Protein AF-A0A8S9G5N2-F1 (afdb_monomer_lite)

Foldseek 3Di:
DPPDQLDDDDDPCQCPVDPVSVVVCCVCVPPVVVVVNVVSCVVALVPLVNDDPVCSVVSVVVVVVVVVCVVPVVVVCCVPCVPLVVLLVVQVCCFQVPPPQDDDDPVPDDPLCCLQRRTAQDDDDVVVCVSNLVCSLPNVCSVPVPQGSVCSVVVSCVVPVDD

Structure (mmCIF, N/CA/C/O backbone):
data_AF-A0A8S9G5N2-F1
#
_entry.id   AF-A0A8S9G5N2-F1
#
loop_
_atom_site.group_PDB
_atom_site.id
_atom_site.type_symbol
_atom_site.label_atom_id
_atom_site.label_alt_id
_atom_site.label_comp_id
_atom_site.label_asym_id
_atom_site.label_entity_id
_atom_site.label_seq_id
_atom_site.pdbx_PDB_ins_code
_atom_site.Cartn_x
_atom_site.Cartn_y
_atom_site.Cartn_z
_atom_site.occupancy
_atom_site.B_iso_or_equiv
_atom_site.auth_seq_id
_atom_site.auth_comp_id
_atom_site.auth_asym_id
_atom_site.auth_atom_id
_atom_site.pdbx_PDB_model_num
ATOM 1 N N . LEU A 1 1 ? -7.181 -14.049 17.192 1.00 46.91 1 LEU A N 1
ATOM 2 C CA . LEU A 1 1 ? -7.091 -12.804 16.401 1.00 46.91 1 LEU A CA 1
ATOM 3 C C . LEU A 1 1 ? -6.990 -13.236 14.954 1.00 46.91 1 LEU A C 1
ATOM 5 O O . LEU A 1 1 ? -6.078 -13.992 14.653 1.00 46.91 1 LEU A O 1
ATOM 9 N N . VAL A 1 2 ? -7.937 -12.845 14.099 1.00 53.38 2 VAL A N 1
ATOM 10 C CA . VAL A 1 2 ? -7.698 -12.920 12.652 1.00 53.38 2 VAL A CA 1
ATOM 11 C C . VAL A 1 2 ? -6.465 -12.054 12.387 1.00 53.38 2 VAL A C 1
ATOM 13 O O . VAL A 1 2 ? -6.351 -10.976 12.969 1.00 53.38 2 VAL A O 1
ATOM 16 N N . HIS A 1 3 ? -5.504 -12.586 11.637 1.00 63.28 3 HIS A N 1
ATOM 17 C CA . HIS A 1 3 ? -4.123 -12.097 11.588 1.00 63.28 3 HIS A CA 1
ATOM 18 C C . HIS A 1 3 ? -3.970 -10.636 11.118 1.00 63.28 3 HIS A C 1
ATOM 20 O O . HIS A 1 3 ? -2.932 -10.033 11.376 1.00 63.28 3 HIS A O 1
ATOM 26 N N . ASP A 1 4 ? -5.009 -10.054 10.513 1.00 72.06 4 ASP A N 1
ATOM 27 C CA . ASP A 1 4 ? -5.057 -8.674 10.034 1.00 72.06 4 ASP A CA 1
ATOM 28 C C . ASP A 1 4 ? -6.412 -8.032 10.391 1.00 72.06 4 ASP A C 1
ATOM 30 O O . ASP A 1 4 ? -7.468 -8.654 10.237 1.00 72.06 4 ASP A O 1
ATOM 34 N N . THR A 1 5 ? -6.397 -6.798 10.905 1.00 77.88 5 THR A N 1
ATOM 35 C CA . THR A 1 5 ? -7.609 -6.031 11.241 1.00 77.88 5 THR A CA 1
ATOM 36 C C . THR A 1 5 ? -8.080 -5.127 10.103 1.00 77.88 5 THR A C 1
ATOM 38 O O . THR A 1 5 ? -9.240 -4.722 10.097 1.00 77.88 5 THR A O 1
ATOM 41 N N . ALA A 1 6 ? -7.196 -4.785 9.170 1.00 73.88 6 ALA A N 1
ATOM 42 C CA . ALA A 1 6 ? -7.414 -3.816 8.104 1.00 73.88 6 ALA A CA 1
ATOM 43 C C . ALA A 1 6 ? -7.670 -4.474 6.739 1.00 73.88 6 ALA A C 1
ATOM 45 O O . ALA A 1 6 ? -8.379 -3.887 5.915 1.00 73.88 6 ALA A O 1
ATOM 46 N N . TRP A 1 7 ? -7.127 -5.675 6.518 1.00 70.50 7 TRP A N 1
ATOM 47 C CA . TRP A 1 7 ? -7.237 -6.413 5.260 1.00 70.50 7 TRP A CA 1
ATOM 48 C C . TRP A 1 7 ? -7.802 -7.812 5.472 1.00 70.50 7 TRP A C 1
ATOM 50 O O . TRP A 1 7 ? -7.082 -8.788 5.661 1.00 70.50 7 TRP A O 1
ATOM 60 N N . GLN A 1 8 ? -9.127 -7.902 5.406 1.00 77.94 8 GLN A N 1
ATOM 61 C CA . GLN A 1 8 ? -9.841 -9.170 5.301 1.00 77.94 8 GLN A CA 1
ATOM 62 C C . GLN A 1 8 ? -10.652 -9.142 4.006 1.00 77.94 8 GLN A C 1
ATOM 64 O O . GLN A 1 8 ? -11.583 -8.336 3.905 1.00 77.94 8 GLN A O 1
ATOM 69 N N . PRO A 1 9 ? -10.280 -9.938 2.989 1.00 79.69 9 PRO A N 1
ATOM 70 C CA . PRO A 1 9 ? -11.062 -10.015 1.768 1.00 79.69 9 PRO A CA 1
ATOM 71 C C . PRO A 1 9 ? -12.417 -10.659 2.066 1.00 79.69 9 PRO A C 1
ATOM 73 O O . PRO A 1 9 ? -12.509 -11.579 2.879 1.00 79.69 9 PRO A O 1
ATOM 76 N N . VAL A 1 10 ? -13.461 -10.178 1.392 1.00 85.19 10 VAL A N 1
ATOM 77 C CA . VAL A 1 10 ? -14.774 -10.827 1.440 1.00 85.19 10 VAL A CA 1
ATOM 78 C C . VAL A 1 10 ? -14.688 -12.121 0.618 1.00 85.19 10 VAL A C 1
ATOM 80 O O . VAL A 1 10 ? -14.285 -12.042 -0.547 1.00 85.19 10 VAL A O 1
ATOM 83 N N . PRO A 1 11 ? -15.036 -13.291 1.182 1.00 85.38 11 PRO A N 1
ATOM 84 C CA . PRO A 1 11 ? -15.015 -14.552 0.448 1.00 85.38 11 PRO A CA 1
ATOM 85 C C . PRO A 1 11 ? -15.986 -14.538 -0.751 1.00 85.38 11 PRO A C 1
ATOM 87 O O . PRO A 1 11 ? -17.057 -13.926 -0.646 1.00 85.38 11 PRO A O 1
ATOM 90 N N . PRO A 1 12 ? -15.664 -15.197 -1.884 1.00 86.88 12 PRO A N 1
ATOM 91 C CA . PRO A 1 12 ? -16.542 -15.243 -3.061 1.00 86.88 12 PRO A CA 1
ATOM 92 C C . PRO A 1 12 ? -17.967 -15.719 -2.751 1.00 86.88 12 PRO A C 1
ATOM 94 O O . PRO A 1 12 ? -18.941 -15.198 -3.282 1.00 86.88 12 PRO A O 1
ATOM 97 N N . GLU A 1 13 ? -18.095 -16.663 -1.828 1.00 90.81 13 GLU A N 1
ATOM 98 C CA . GLU A 1 13 ? -19.341 -17.294 -1.401 1.00 90.81 13 GLU A CA 1
ATOM 99 C C . GLU A 1 13 ? -20.252 -16.281 -0.699 1.00 90.81 13 GLU A C 1
ATOM 101 O O . GLU A 1 13 ? -21.464 -16.272 -0.910 1.00 90.81 13 GLU A O 1
ATOM 106 N N . GLU A 1 14 ? -19.665 -15.394 0.111 1.00 90.62 14 GLU A N 1
ATOM 107 C CA . GLU A 1 14 ? -20.375 -14.287 0.752 1.00 90.62 14 GLU A CA 1
ATOM 108 C C . GLU A 1 14 ? -20.706 -13.191 -0.268 1.00 90.62 14 GLU A C 1
ATOM 110 O O . GLU A 1 14 ? -21.829 -12.680 -0.289 1.00 90.62 14 GLU A O 1
ATOM 115 N N . PHE A 1 15 ? -19.760 -12.864 -1.151 1.00 90.50 15 PHE A N 1
ATOM 116 C CA . PHE A 1 15 ? -19.920 -11.826 -2.167 1.00 90.50 15 PHE A CA 1
ATOM 117 C C . PHE A 1 15 ? -21.035 -12.144 -3.174 1.00 90.50 15 PHE A C 1
ATOM 119 O O . PHE A 1 15 ? -21.806 -11.253 -3.542 1.00 90.50 15 PHE A O 1
ATOM 126 N N . ASP A 1 16 ? -21.156 -13.410 -3.573 1.00 93.12 16 ASP A N 1
ATOM 127 C CA . ASP A 1 16 ? -22.143 -13.882 -4.546 1.00 93.12 16 ASP A CA 1
ATOM 128 C C . ASP A 1 16 ? -23.442 -14.400 -3.897 1.00 93.12 16 ASP A C 1
ATOM 130 O O . ASP A 1 16 ? -24.388 -14.759 -4.599 1.00 93.12 16 ASP A O 1
ATOM 134 N N . SER A 1 17 ? -23.548 -14.365 -2.562 1.00 95.25 17 SER A N 1
ATOM 135 C CA . SER A 1 17 ? -24.731 -14.840 -1.823 1.00 95.25 17 SER A CA 1
ATOM 136 C C . SER A 1 17 ? -26.019 -14.053 -2.108 1.00 95.25 17 SER A C 1
ATOM 138 O O . SER A 1 17 ? -27.119 -14.599 -2.011 1.00 95.25 17 SER A O 1
ATOM 140 N N . SER A 1 18 ? -25.918 -12.758 -2.433 1.00 96.12 18 SER A N 1
ATOM 141 C CA . SER A 1 18 ? -27.077 -11.894 -2.686 1.00 96.12 18 SER A CA 1
ATOM 142 C C . SER A 1 18 ? -26.729 -10.697 -3.576 1.00 96.12 18 SER A C 1
ATOM 144 O O . SER A 1 18 ? -25.771 -9.977 -3.284 1.00 96.12 18 SER A O 1
ATOM 146 N N . PRO A 1 19 ? -27.555 -10.366 -4.591 1.00 95.56 19 PRO A N 1
ATOM 147 C CA . PRO A 1 19 ? -27.350 -9.177 -5.421 1.00 95.56 19 PRO A CA 1
ATOM 148 C C . PRO A 1 19 ? -27.349 -7.860 -4.634 1.00 95.56 19 PRO A C 1
ATOM 150 O O . PRO A 1 19 ? -26.677 -6.904 -5.025 1.00 95.56 19 PRO A O 1
ATOM 153 N N . VAL A 1 20 ? -28.112 -7.791 -3.537 1.00 96.00 20 VAL A N 1
ATOM 154 C CA . VAL A 1 20 ? -28.182 -6.598 -2.680 1.00 96.00 20 VAL A CA 1
ATOM 155 C C . VAL A 1 20 ? -26.902 -6.467 -1.865 1.00 96.00 20 VAL A C 1
ATOM 157 O O . VAL A 1 20 ? -26.294 -5.396 -1.858 1.00 96.00 20 VAL A O 1
ATOM 160 N N . LEU A 1 21 ? -26.461 -7.562 -1.237 1.00 93.56 21 LEU A N 1
ATOM 161 C CA . LEU A 1 21 ? -25.227 -7.582 -0.455 1.00 93.56 21 LEU A CA 1
ATOM 162 C C . LEU A 1 21 ? -24.015 -7.279 -1.341 1.00 93.56 21 LEU A C 1
ATOM 164 O O . LEU A 1 21 ? -23.220 -6.409 -1.002 1.00 93.56 21 LEU A O 1
ATOM 168 N N . ARG A 1 22 ? -23.939 -7.882 -2.532 1.00 94.38 22 ARG A N 1
ATOM 169 C CA . ARG A 1 22 ? -22.903 -7.605 -3.535 1.00 94.38 22 ARG A CA 1
ATOM 170 C C . ARG A 1 22 ? -22.797 -6.118 -3.866 1.00 94.38 22 ARG A C 1
ATOM 172 O O . ARG A 1 22 ? -21.712 -5.546 -3.834 1.00 94.38 22 ARG A O 1
ATOM 179 N N . LYS A 1 23 ? -23.929 -5.464 -4.159 1.00 94.88 23 LYS A N 1
ATOM 180 C CA . LYS A 1 23 ? -23.967 -4.017 -4.437 1.00 94.88 23 LYS A CA 1
ATOM 181 C C . LYS A 1 23 ? -23.538 -3.192 -3.225 1.00 94.88 23 LYS A C 1
ATOM 183 O O . LYS A 1 23 ? -22.791 -2.231 -3.393 1.00 94.88 23 LYS A O 1
ATOM 188 N N . ALA A 1 24 ? -23.975 -3.571 -2.024 1.00 93.31 24 ALA A N 1
ATOM 189 C CA . ALA A 1 24 ? -23.580 -2.900 -0.790 1.00 93.31 24 ALA A CA 1
ATOM 190 C C . ALA A 1 24 ? -22.069 -3.024 -0.532 1.00 93.31 24 ALA A C 1
ATOM 192 O O . ALA A 1 24 ? -21.429 -2.028 -0.205 1.00 93.31 24 ALA A O 1
ATOM 193 N N . ILE A 1 25 ? -21.486 -4.206 -0.757 1.00 92.00 25 ILE A N 1
ATOM 194 C CA . ILE A 1 25 ? -20.042 -4.442 -0.649 1.00 92.00 25 ILE A CA 1
ATOM 195 C C . ILE A 1 25 ? -19.291 -3.598 -1.680 1.00 92.00 25 ILE A C 1
ATOM 197 O O . ILE A 1 25 ? -18.380 -2.874 -1.296 1.00 92.00 25 ILE A O 1
ATOM 201 N N . ILE A 1 26 ? -19.693 -3.614 -2.958 1.00 91.19 26 ILE A N 1
ATOM 202 C CA . ILE A 1 26 ? -19.060 -2.797 -4.013 1.00 91.19 26 ILE A CA 1
ATOM 203 C C . ILE A 1 26 ? -19.097 -1.307 -3.650 1.00 91.19 26 ILE A C 1
ATOM 205 O O . ILE A 1 26 ? -18.107 -0.600 -3.815 1.00 91.19 26 ILE A O 1
ATOM 209 N N . PHE A 1 27 ? -20.219 -0.817 -3.126 1.00 92.06 27 PHE A N 1
ATOM 210 C CA . PHE A 1 27 ? -20.353 0.584 -2.742 1.00 92.06 27 PHE A CA 1
ATOM 211 C C . PHE A 1 27 ? -19.528 0.939 -1.492 1.00 92.06 27 PHE A C 1
ATOM 213 O O . PHE A 1 27 ? -18.861 1.974 -1.457 1.00 92.06 27 PHE A O 1
ATOM 220 N N . GLY A 1 28 ? -19.520 0.059 -0.486 1.00 90.19 28 GLY A N 1
ATOM 221 C CA . GLY A 1 28 ? -18.739 0.220 0.740 1.00 90.19 28 GLY A CA 1
ATOM 222 C C . GLY A 1 28 ? -17.228 0.157 0.500 1.00 90.19 28 GLY A C 1
ATOM 223 O O . GLY A 1 28 ? -16.490 0.990 1.020 1.00 90.19 28 GLY A O 1
ATOM 224 N N . TYR A 1 29 ? -16.771 -0.792 -0.320 1.00 86.19 29 TYR A N 1
ATOM 225 C CA . TYR A 1 29 ? -15.360 -0.976 -0.679 1.00 86.19 29 TYR A CA 1
ATOM 226 C C . TYR A 1 29 ? -14.892 -0.098 -1.850 1.00 86.19 29 TYR A C 1
ATOM 228 O O . TYR A 1 29 ? -13.689 0.006 -2.072 1.00 86.19 29 TYR A O 1
ATOM 236 N N . GLY A 1 30 ? -15.809 0.566 -2.557 1.00 86.00 30 GLY A N 1
ATOM 237 C CA . GLY A 1 30 ? -15.507 1.563 -3.581 1.00 86.00 30 GLY A CA 1
ATOM 238 C C . GLY A 1 30 ? -15.454 2.985 -3.001 1.00 86.00 30 GLY A C 1
ATOM 239 O O . GLY A 1 30 ? -14.549 3.298 -2.225 1.00 86.00 30 GLY A O 1
ATOM 240 N N . PRO A 1 31 ? -16.408 3.873 -3.341 1.00 88.50 31 PRO A N 1
ATOM 241 C CA . PRO A 1 31 ? -16.334 5.302 -3.010 1.00 88.50 31 PRO A CA 1
ATOM 242 C C . PRO A 1 31 ? -16.326 5.609 -1.505 1.00 88.50 31 PRO A C 1
ATOM 244 O O . PRO A 1 31 ? -15.801 6.640 -1.090 1.00 88.50 31 PRO A O 1
ATOM 247 N N . ILE A 1 32 ? -16.898 4.733 -0.674 1.00 91.44 32 ILE A N 1
ATOM 248 C CA . ILE A 1 32 ? -16.994 4.952 0.778 1.00 91.44 32 ILE A CA 1
ATOM 249 C C . ILE A 1 32 ? -15.767 4.408 1.533 1.00 91.44 32 ILE A C 1
ATOM 251 O O . ILE A 1 32 ? -15.527 4.774 2.689 1.00 91.44 32 ILE A O 1
ATOM 255 N N . ARG A 1 33 ? -14.920 3.602 0.882 1.00 87.62 33 ARG A N 1
ATOM 256 C CA . ARG A 1 33 ? -13.779 2.934 1.519 1.00 87.62 33 ARG A CA 1
ATOM 257 C C . ARG A 1 33 ? -12.808 3.876 2.239 1.00 87.62 33 ARG A C 1
ATOM 259 O O . ARG A 1 33 ?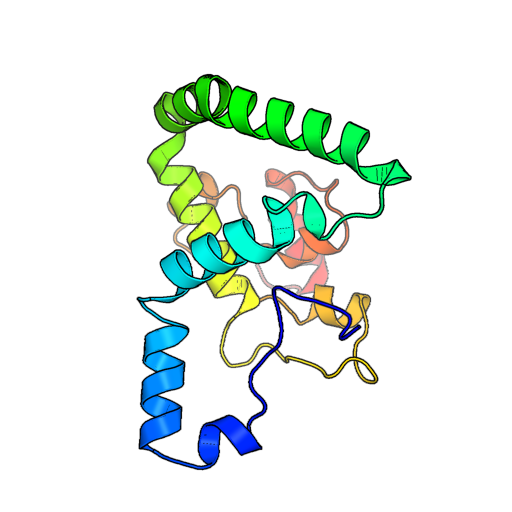 -12.368 3.484 3.327 1.00 87.62 33 ARG A O 1
ATOM 266 N N . PRO A 1 34 ? -12.484 5.086 1.731 1.00 89.31 34 PRO A N 1
ATOM 267 C CA . PRO A 1 34 ? -11.626 6.022 2.457 1.00 89.31 34 PRO A CA 1
ATOM 268 C C . PRO A 1 34 ? -12.199 6.404 3.829 1.00 89.31 34 PRO A C 1
ATOM 270 O O . PRO A 1 34 ? -11.483 6.379 4.828 1.00 89.31 34 PRO A O 1
ATOM 273 N N . TRP A 1 35 ? -13.507 6.658 3.911 1.00 91.00 35 TRP A N 1
ATOM 274 C CA . TRP A 1 35 ? -14.189 7.000 5.162 1.00 91.00 35 TRP A CA 1
ATOM 275 C C . TRP A 1 35 ? -14.239 5.819 6.133 1.00 91.00 35 TRP A C 1
ATOM 277 O O . TRP A 1 35 ? -13.961 5.985 7.321 1.00 91.00 35 TRP A O 1
ATOM 287 N N . LEU A 1 36 ? -14.505 4.607 5.630 1.00 89.88 36 LEU A N 1
ATOM 288 C CA . LEU A 1 36 ? -14.428 3.387 6.445 1.00 89.88 36 LEU A CA 1
ATOM 289 C C . LEU A 1 36 ? -13.009 3.135 6.957 1.00 89.88 36 LEU A C 1
ATOM 291 O O . LEU A 1 36 ? -12.841 2.652 8.074 1.00 89.88 36 LEU A O 1
ATOM 295 N N . SER A 1 37 ? -11.987 3.490 6.172 1.00 89.06 37 SER A N 1
ATOM 296 C CA . SER A 1 37 ? -10.590 3.427 6.604 1.00 89.06 37 SER A CA 1
ATOM 297 C C . SER A 1 37 ? -10.337 4.382 7.772 1.00 89.06 37 SER A C 1
ATOM 299 O O . SER A 1 37 ? -9.836 3.955 8.806 1.00 89.06 37 SER A O 1
ATOM 301 N N . ILE A 1 38 ? -10.779 5.640 7.685 1.00 91.25 38 ILE A N 1
ATOM 302 C CA . ILE A 1 38 ? -10.649 6.599 8.796 1.00 91.25 38 ILE A CA 1
ATOM 303 C C . ILE A 1 38 ? -11.359 6.075 10.053 1.00 91.25 38 ILE A C 1
ATOM 305 O O . ILE A 1 38 ? -10.774 6.068 11.137 1.00 91.25 38 ILE A O 1
ATOM 309 N N . ALA A 1 39 ? -12.589 5.571 9.918 1.00 91.69 39 ALA A N 1
ATOM 310 C CA . ALA A 1 39 ? -13.332 4.988 11.035 1.00 91.69 39 ALA A CA 1
ATOM 311 C C . ALA A 1 39 ? -12.601 3.780 11.654 1.00 91.69 39 ALA A C 1
ATOM 313 O O . ALA A 1 39 ? -12.519 3.660 12.880 1.00 91.69 39 ALA A O 1
ATOM 314 N N . HIS A 1 40 ? -12.021 2.912 10.819 1.00 90.25 40 HIS A N 1
ATOM 315 C CA . HIS A 1 40 ? -11.192 1.792 11.259 1.00 90.25 40 HIS A CA 1
ATOM 316 C C . HIS A 1 40 ? -9.998 2.276 12.092 1.00 90.25 40 HIS A C 1
ATOM 318 O O . HIS A 1 40 ? -9.787 1.779 13.198 1.00 90.25 40 HIS A O 1
ATOM 324 N N . TRP A 1 41 ? -9.266 3.284 11.609 1.00 91.19 41 TRP A N 1
ATOM 325 C CA . TRP A 1 41 ? -8.113 3.858 12.304 1.00 91.19 41 TRP A CA 1
ATOM 326 C C . TRP A 1 41 ? -8.489 4.468 13.652 1.00 91.19 41 TRP A C 1
ATOM 328 O O . TRP A 1 41 ? -7.831 4.189 14.655 1.00 91.19 41 TRP A O 1
ATOM 338 N N . VAL A 1 42 ? -9.580 5.233 13.713 1.00 91.00 42 VAL A N 1
ATOM 339 C CA . VAL A 1 42 ? -10.080 5.800 14.974 1.00 91.00 42 VAL A CA 1
ATOM 340 C C . VAL A 1 42 ? -10.401 4.689 15.980 1.00 91.00 42 VAL A C 1
ATOM 342 O O . VAL A 1 42 ? -10.009 4.769 17.144 1.00 91.00 42 VAL A O 1
ATOM 345 N N . ASN A 1 43 ? -11.063 3.620 15.533 1.00 90.94 43 ASN A N 1
ATOM 346 C CA . ASN A 1 43 ? -11.468 2.519 16.404 1.00 90.94 43 ASN A CA 1
ATOM 347 C C . ASN A 1 43 ? -10.301 1.618 16.848 1.00 90.94 43 ASN A C 1
ATOM 349 O O . ASN A 1 43 ? -10.316 1.123 17.977 1.00 90.94 43 ASN A O 1
ATOM 353 N N . TRP A 1 44 ? -9.325 1.353 15.977 1.00 88.19 44 TRP A N 1
ATOM 354 C CA . TRP A 1 44 ? -8.273 0.354 16.213 1.00 88.19 44 TRP A CA 1
ATOM 355 C C . TRP A 1 44 ? -6.901 0.934 16.535 1.00 88.19 44 TRP A C 1
ATOM 357 O O . TRP A 1 44 ? -6.202 0.368 17.370 1.00 88.19 44 TRP A O 1
ATOM 367 N N . HIS A 1 45 ? -6.522 2.054 15.925 1.00 88.06 45 HIS A N 1
ATOM 368 C CA . HIS A 1 45 ? -5.170 2.605 16.039 1.00 88.06 45 HIS A CA 1
ATOM 369 C C . HIS A 1 45 ? -5.096 3.828 16.957 1.00 88.06 45 HIS A C 1
ATOM 371 O O . HIS A 1 45 ? -4.083 4.023 17.624 1.00 88.06 45 HIS A O 1
ATOM 377 N N . PHE A 1 46 ? -6.168 4.621 17.062 1.00 91.19 46 PHE A N 1
ATOM 378 C CA . PHE A 1 46 ? -6.202 5.803 17.939 1.00 91.19 46 PHE A CA 1
ATOM 379 C C . PHE A 1 46 ? -6.866 5.540 19.296 1.00 91.19 46 PHE A C 1
ATOM 381 O O . PHE A 1 46 ? -6.718 6.327 20.232 1.00 91.19 46 PHE A O 1
ATOM 388 N N . ASN A 1 47 ? -7.552 4.406 19.449 1.00 92.38 47 ASN A N 1
ATOM 389 C CA . ASN A 1 47 ? -8.163 4.023 20.714 1.00 92.38 47 ASN A CA 1
ATOM 390 C C . ASN A 1 47 ? -7.147 3.352 21.654 1.00 92.38 47 ASN A C 1
ATOM 392 O O . ASN A 1 47 ? -6.959 2.135 21.635 1.00 92.38 47 ASN A O 1
ATOM 396 N N . LEU A 1 48 ? -6.547 4.149 22.544 1.00 92.50 48 LEU A N 1
ATOM 397 C CA . LEU A 1 48 ? -5.545 3.686 23.514 1.00 92.50 48 LEU A CA 1
ATOM 398 C C . LEU A 1 48 ? -6.032 2.552 24.434 1.00 92.50 48 LEU A C 1
ATOM 400 O O . LEU A 1 48 ? -5.210 1.804 24.958 1.00 92.50 48 LEU A O 1
ATOM 404 N N . ARG A 1 49 ? -7.350 2.388 24.616 1.00 92.81 49 ARG A N 1
ATOM 405 C CA . ARG A 1 49 ? -7.927 1.332 25.467 1.00 92.81 49 ARG A CA 1
ATOM 406 C C . ARG A 1 49 ? -7.736 -0.074 24.895 1.00 92.81 49 ARG A C 1
ATOM 408 O O . ARG A 1 49 ? -7.883 -1.039 25.634 1.00 92.81 49 ARG A O 1
ATOM 415 N N . LYS A 1 50 ? -7.437 -0.198 23.597 1.00 90.50 50 LYS A N 1
ATOM 416 C CA . LYS A 1 50 ? -7.212 -1.491 22.931 1.00 90.50 50 LYS A CA 1
ATOM 417 C C . LYS A 1 50 ? -5.778 -2.014 23.059 1.00 90.50 50 LYS A C 1
ATOM 419 O O . LYS A 1 50 ? -5.518 -3.150 22.673 1.00 90.50 50 LYS A O 1
ATOM 424 N N . PHE A 1 51 ? -4.858 -1.211 23.590 1.00 91.38 51 PHE A N 1
ATOM 425 C CA . PHE A 1 51 ? -3.452 -1.581 23.743 1.00 91.38 51 PHE A CA 1
ATOM 426 C C . PHE A 1 51 ? -3.165 -2.139 25.135 1.00 91.38 51 PHE A C 1
ATOM 428 O O . PHE A 1 51 ? -3.837 -1.796 26.110 1.00 91.38 51 PHE A O 1
ATOM 435 N N . ARG A 1 52 ? -2.126 -2.977 25.249 1.00 93.81 52 ARG A N 1
ATOM 436 C CA . ARG A 1 52 ? -1.680 -3.458 26.562 1.00 93.81 52 ARG A CA 1
ATOM 437 C C . ARG A 1 52 ? -1.115 -2.280 27.366 1.00 93.81 52 ARG A C 1
ATOM 439 O O . ARG A 1 52 ? -0.440 -1.435 26.776 1.00 93.81 52 ARG A O 1
ATOM 446 N N . PRO A 1 53 ? -1.300 -2.223 28.700 1.00 95.12 53 PRO A N 1
ATOM 447 C CA . PRO A 1 53 ? -0.807 -1.107 29.514 1.00 95.12 53 PRO A CA 1
ATOM 448 C C . PRO A 1 53 ? 0.686 -0.797 29.322 1.00 95.12 53 PRO A C 1
ATOM 450 O O . PRO A 1 53 ? 1.077 0.368 29.313 1.00 95.12 53 PRO A O 1
ATOM 453 N N . SER A 1 54 ? 1.510 -1.825 29.091 1.00 96.00 54 SER A N 1
ATOM 454 C CA . SER A 1 54 ? 2.949 -1.689 28.827 1.00 96.00 54 SER A CA 1
ATOM 455 C C . SER A 1 54 ? 3.289 -1.029 27.483 1.00 96.00 54 SER A C 1
ATOM 457 O O . SER A 1 54 ? 4.392 -0.513 27.316 1.00 96.00 54 SER A O 1
ATOM 459 N N . GLU A 1 55 ? 2.363 -1.011 26.524 1.00 94.81 55 GLU A N 1
ATOM 460 C CA . GLU A 1 55 ? 2.568 -0.460 25.179 1.00 94.81 55 GLU A CA 1
ATOM 461 C C . GLU A 1 55 ? 2.079 0.985 25.051 1.00 94.81 55 GLU A C 1
ATOM 463 O O . GLU A 1 55 ? 2.554 1.718 24.183 1.00 94.81 55 GLU A O 1
ATOM 468 N N . VAL A 1 56 ? 1.166 1.424 25.925 1.00 95.38 56 VAL A N 1
ATOM 469 C CA . VAL A 1 56 ? 0.459 2.713 25.809 1.00 95.38 56 VAL A CA 1
ATOM 470 C C . VAL A 1 56 ? 1.416 3.898 25.668 1.00 95.38 56 VAL A C 1
ATOM 472 O O . VAL A 1 56 ? 1.179 4.782 24.846 1.00 95.38 56 VAL A O 1
ATOM 475 N N . ASN A 1 57 ? 2.516 3.925 26.425 1.00 96.69 57 ASN A N 1
ATOM 476 C CA . ASN A 1 57 ? 3.485 5.021 26.338 1.00 96.69 57 ASN A CA 1
ATOM 477 C C . ASN A 1 57 ? 4.182 5.068 24.972 1.00 96.69 57 ASN A C 1
ATOM 479 O O . ASN A 1 57 ? 4.334 6.143 24.397 1.00 96.69 57 ASN A O 1
ATOM 483 N N . ARG A 1 58 ? 4.538 3.906 24.411 1.00 96.06 58 ARG A N 1
ATOM 484 C CA . ARG A 1 58 ? 5.135 3.815 23.072 1.00 96.06 58 ARG A CA 1
ATOM 485 C C . ARG A 1 58 ? 4.144 4.259 21.997 1.00 96.06 58 ARG A C 1
ATOM 487 O O . ARG A 1 58 ? 4.519 5.004 21.098 1.00 96.06 58 ARG A O 1
ATOM 494 N N . VAL A 1 59 ? 2.879 3.857 22.124 1.00 95.06 59 VAL A N 1
ATOM 495 C CA . VAL A 1 59 ? 1.806 4.264 21.204 1.00 95.06 59 VAL A CA 1
ATOM 496 C C . VAL A 1 59 ? 1.602 5.777 21.241 1.00 95.06 59 VAL A C 1
ATOM 498 O O . VAL A 1 59 ? 1.556 6.402 20.189 1.00 95.06 59 VAL A O 1
ATOM 501 N N . LYS A 1 60 ? 1.561 6.397 22.427 1.00 95.75 60 LYS A N 1
ATOM 502 C CA . LYS A 1 60 ? 1.449 7.861 22.562 1.00 95.75 60 LYS A CA 1
ATOM 503 C C . LYS A 1 60 ? 2.588 8.602 21.862 1.00 95.75 60 LYS A C 1
ATOM 505 O O . LYS A 1 60 ? 2.322 9.570 21.157 1.00 95.75 60 LYS A O 1
ATOM 510 N N . ILE A 1 61 ? 3.829 8.136 22.024 1.00 96.88 61 ILE A N 1
ATOM 511 C CA . ILE A 1 61 ? 4.994 8.711 21.334 1.00 96.88 61 ILE A CA 1
ATOM 512 C C . ILE A 1 61 ? 4.827 8.574 19.817 1.00 96.88 61 ILE A C 1
ATOM 514 O O . ILE A 1 61 ? 4.956 9.559 19.098 1.00 96.88 61 ILE A O 1
ATOM 518 N N . SER A 1 62 ? 4.470 7.380 19.334 1.00 95.50 62 SER A N 1
ATOM 519 C CA . SER A 1 62 ? 4.232 7.143 17.907 1.00 95.50 62 SER A CA 1
ATOM 520 C C . SER A 1 62 ? 3.150 8.067 17.343 1.00 95.50 62 SER A C 1
ATOM 522 O O . SER A 1 62 ? 3.344 8.652 16.281 1.00 95.50 62 SER A O 1
ATOM 524 N N . LEU A 1 63 ? 2.028 8.232 18.051 1.00 95.12 63 LEU A N 1
ATOM 525 C CA . LEU A 1 63 ? 0.949 9.129 17.637 1.00 95.12 63 LEU A CA 1
ATOM 526 C C . LEU A 1 63 ? 1.422 10.584 17.605 1.00 95.12 63 LEU A C 1
ATOM 528 O O . LEU A 1 63 ? 1.168 11.273 16.623 1.00 95.12 63 LEU A O 1
ATOM 532 N N . ALA A 1 64 ? 2.152 11.038 18.626 1.00 96.44 64 ALA A N 1
ATOM 533 C CA . ALA A 1 64 ? 2.713 12.386 18.653 1.00 96.44 64 ALA A CA 1
ATOM 534 C C . ALA A 1 64 ? 3.635 12.645 17.449 1.00 96.44 64 ALA A C 1
ATOM 536 O O . ALA A 1 64 ? 3.501 13.676 16.794 1.00 96.44 64 ALA A O 1
ATOM 537 N N . CYS A 1 65 ? 4.509 11.694 17.103 1.00 96.50 65 CYS A N 1
ATOM 538 C CA . CYS A 1 65 ? 5.357 11.788 15.914 1.00 96.50 65 CYS A CA 1
ATOM 539 C C . CYS A 1 65 ? 4.539 11.860 14.616 1.00 96.50 65 CYS A C 1
ATOM 541 O O . CYS A 1 65 ? 4.829 12.700 13.766 1.00 96.50 65 CYS A O 1
ATOM 543 N N . VAL A 1 66 ? 3.505 11.023 14.468 1.00 93.94 66 VAL A N 1
ATOM 544 C CA . VAL A 1 66 ? 2.621 11.036 13.288 1.00 93.94 66 VAL A CA 1
ATOM 545 C C . VAL A 1 66 ? 1.904 12.379 13.158 1.00 93.94 66 VAL A C 1
ATOM 547 O O . VAL A 1 66 ? 1.936 12.981 12.088 1.00 93.94 66 VAL A O 1
ATOM 550 N N . PHE A 1 67 ? 1.305 12.896 14.234 1.00 95.00 67 PHE A N 1
ATOM 551 C CA . PHE A 1 67 ? 0.614 14.188 14.196 1.00 95.00 67 PHE A CA 1
ATOM 552 C C . PHE A 1 67 ? 1.572 15.359 13.948 1.00 95.00 67 PHE A C 1
ATOM 554 O O . PHE A 1 67 ? 1.228 16.264 13.191 1.00 95.00 67 PHE A O 1
ATOM 561 N N . ALA A 1 68 ? 2.786 15.325 14.504 1.00 96.19 68 ALA A N 1
ATOM 562 C CA . ALA A 1 68 ? 3.813 16.322 14.208 1.00 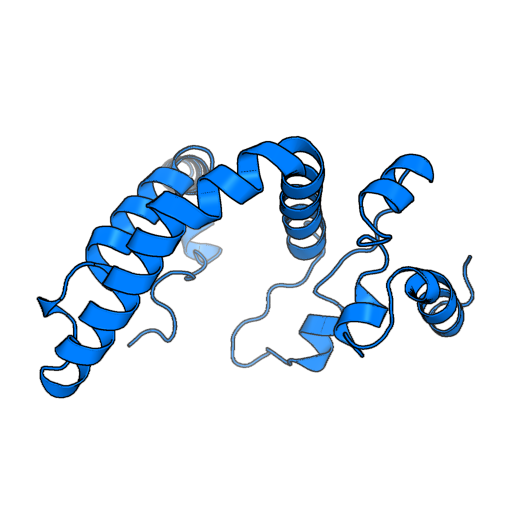96.19 68 ALA A CA 1
ATOM 563 C C . ALA A 1 68 ? 4.233 16.287 12.728 1.00 96.19 68 ALA A C 1
ATOM 565 O O . ALA A 1 68 ? 4.327 17.334 12.086 1.00 96.19 68 ALA A O 1
ATOM 566 N N . PHE A 1 69 ? 4.422 15.093 12.154 1.00 94.50 69 PHE A N 1
ATOM 567 C CA . PHE A 1 69 ? 4.702 14.941 10.727 1.00 94.50 69 PHE A CA 1
ATOM 568 C C . PHE A 1 69 ? 3.546 15.457 9.864 1.00 94.50 69 PHE A C 1
ATOM 570 O O . PHE A 1 69 ? 3.790 16.194 8.915 1.00 94.50 69 PHE A O 1
ATOM 577 N N . MET A 1 70 ? 2.294 15.144 10.209 1.00 93.12 70 MET A N 1
ATOM 578 C CA . MET A 1 70 ? 1.130 15.658 9.477 1.00 93.12 70 MET A CA 1
ATOM 579 C C . MET A 1 70 ? 0.996 17.183 9.564 1.00 93.12 70 MET A C 1
ATOM 581 O O . MET A 1 70 ? 0.541 17.801 8.609 1.00 93.12 70 MET A O 1
ATOM 585 N N . ALA A 1 71 ? 1.391 17.797 10.681 1.00 94.50 71 ALA A N 1
ATOM 586 C CA . ALA A 1 71 ? 1.322 19.246 10.855 1.00 94.50 71 ALA A CA 1
ATOM 587 C C . ALA A 1 71 ? 2.457 19.998 10.139 1.00 94.50 71 ALA A C 1
ATOM 589 O O . ALA A 1 71 ? 2.254 21.129 9.707 1.00 94.50 71 ALA A O 1
ATOM 590 N N . VAL A 1 72 ? 3.646 19.392 10.026 1.00 93.25 72 VAL A N 1
ATOM 591 C CA . VAL A 1 72 ? 4.855 20.071 9.525 1.00 93.25 72 VAL A CA 1
ATOM 592 C C . VAL A 1 72 ? 5.390 19.438 8.243 1.00 93.25 72 VAL A C 1
ATOM 594 O O . VAL A 1 72 ? 5.518 20.114 7.228 1.00 93.25 72 VAL A O 1
ATOM 597 N N . GLY A 1 73 ? 5.703 18.142 8.266 1.00 88.31 73 GLY A N 1
ATOM 598 C CA . GLY A 1 73 ? 6.306 17.440 7.130 1.00 88.31 73 GLY A CA 1
ATOM 599 C C . GLY A 1 73 ? 5.364 17.316 5.934 1.00 88.31 73 GLY A C 1
ATOM 600 O O . GLY A 1 73 ? 5.770 17.551 4.799 1.00 88.31 73 GLY A O 1
ATOM 601 N N . TRP A 1 74 ? 4.094 17.000 6.182 1.00 86.12 74 TRP A N 1
ATOM 602 C CA . TRP A 1 74 ? 3.115 16.778 5.122 1.00 86.12 74 TRP A CA 1
ATOM 603 C C . TRP A 1 74 ? 2.818 18.034 4.276 1.00 86.12 74 TRP A C 1
ATOM 605 O O . TRP A 1 74 ? 2.916 17.931 3.052 1.00 86.12 74 TRP A O 1
ATOM 615 N N . PRO A 1 75 ? 2.578 19.236 4.850 1.00 88.19 75 PRO A N 1
ATOM 616 C CA . PRO A 1 75 ? 2.452 20.467 4.061 1.00 88.19 75 PRO A CA 1
ATOM 617 C C . PRO A 1 75 ? 3.688 20.784 3.208 1.00 88.19 75 PRO A C 1
ATOM 619 O O . PRO A 1 75 ? 3.567 21.221 2.063 1.00 88.19 75 PRO A O 1
ATOM 622 N N . LEU A 1 76 ? 4.888 20.527 3.740 1.00 85.12 76 LEU A N 1
ATOM 623 C CA . LEU A 1 76 ? 6.143 20.746 3.015 1.00 85.12 76 LEU A CA 1
ATOM 624 C C . LEU A 1 76 ? 6.305 19.798 1.819 1.00 85.12 76 LEU A C 1
ATOM 626 O O . LEU A 1 76 ? 6.877 20.203 0.811 1.00 85.12 76 LEU A O 1
ATOM 630 N N . ILE A 1 77 ? 5.792 18.569 1.906 1.00 81.50 77 ILE A N 1
ATOM 631 C CA . ILE A 1 77 ? 5.809 17.600 0.800 1.00 81.50 77 ILE A CA 1
ATOM 632 C C . ILE A 1 77 ? 4.766 17.966 -0.258 1.00 81.50 77 ILE A C 1
ATOM 634 O O . ILE A 1 77 ? 5.102 18.035 -1.439 1.00 81.50 77 ILE A O 1
ATOM 638 N N . ILE A 1 78 ? 3.520 18.240 0.150 1.00 79.75 78 ILE A N 1
ATOM 639 C CA . ILE A 1 78 ? 2.443 18.590 -0.789 1.00 79.75 78 ILE A CA 1
ATOM 640 C C . ILE A 1 78 ? 2.829 19.819 -1.607 1.00 79.75 78 ILE A C 1
ATOM 642 O O . ILE A 1 78 ? 2.736 19.775 -2.825 1.00 79.75 78 ILE A O 1
ATOM 646 N N . SER A 1 79 ? 3.380 20.863 -0.978 1.00 75.94 79 SER A N 1
ATOM 647 C CA . SER A 1 79 ? 3.807 22.078 -1.691 1.00 75.94 79 SER A CA 1
ATOM 648 C C . SER A 1 79 ? 4.841 21.860 -2.809 1.00 75.94 79 SER A C 1
ATOM 650 O O . SER A 1 79 ? 5.131 22.804 -3.544 1.00 75.94 79 SER A O 1
ATOM 652 N N . LYS A 1 80 ? 5.414 20.653 -2.951 1.00 70.75 80 LYS A N 1
ATOM 653 C CA . LYS A 1 80 ? 6.466 20.353 -3.930 1.00 70.75 80 LYS A CA 1
ATOM 654 C C . LYS A 1 80 ? 6.203 19.166 -4.869 1.00 70.75 80 LYS A C 1
ATOM 656 O O . LYS A 1 80 ? 6.940 19.063 -5.842 1.00 70.75 80 LYS A O 1
ATOM 661 N N . VAL A 1 81 ? 5.240 18.266 -4.609 1.00 68.44 81 VAL A N 1
ATOM 662 C CA . VAL A 1 81 ? 5.230 16.916 -5.249 1.00 68.44 81 VAL A CA 1
ATOM 663 C C . VAL A 1 81 ? 3.834 16.409 -5.687 1.00 68.44 81 VAL A C 1
ATOM 665 O O . VAL A 1 81 ? 3.625 15.210 -5.855 1.00 68.44 81 VAL A O 1
ATOM 668 N N . GLU A 1 82 ? 2.837 17.278 -5.880 1.00 67.38 82 GLU A N 1
ATOM 669 C CA . GLU A 1 82 ? 1.425 16.841 -6.000 1.00 67.38 82 GLU A CA 1
ATOM 670 C C . GLU A 1 82 ? 1.127 15.870 -7.164 1.00 67.38 82 GLU A C 1
ATOM 672 O O . GLU A 1 82 ? 0.389 14.892 -6.989 1.00 67.38 82 GLU A O 1
ATOM 677 N N . LEU A 1 83 ? 1.704 16.100 -8.349 1.00 70.69 83 LEU A N 1
ATOM 678 C CA . LEU A 1 83 ? 1.378 15.309 -9.542 1.00 70.69 83 LEU A CA 1
ATOM 679 C C . LEU A 1 83 ? 2.072 13.936 -9.552 1.00 70.69 83 LEU A C 1
ATOM 681 O O . LEU A 1 83 ? 1.423 12.914 -9.781 1.00 70.69 83 LEU A O 1
ATOM 685 N N . GLU A 1 84 ? 3.371 13.902 -9.252 1.00 71.38 84 GLU A N 1
ATOM 686 C CA . GLU A 1 84 ? 4.172 12.670 -9.245 1.00 71.38 84 GLU A CA 1
ATOM 687 C C . GLU A 1 84 ? 3.673 11.676 -8.191 1.00 71.38 84 GLU A C 1
ATOM 689 O O . GLU A 1 84 ? 3.496 10.491 -8.478 1.00 71.38 84 GLU A O 1
ATOM 694 N N . ALA A 1 85 ? 3.358 12.161 -6.985 1.00 72.81 85 ALA A N 1
ATOM 695 C CA . ALA A 1 85 ? 2.870 11.315 -5.899 1.00 72.81 85 ALA A CA 1
ATOM 696 C C . ALA A 1 85 ? 1.540 10.630 -6.254 1.00 72.81 85 ALA A C 1
ATOM 698 O O . ALA A 1 85 ? 1.352 9.441 -5.987 1.00 72.81 85 ALA A O 1
ATOM 699 N N . THR A 1 86 ? 0.630 11.359 -6.903 1.00 72.56 86 THR A N 1
ATOM 700 C CA . THR A 1 86 ? -0.670 10.822 -7.322 1.00 72.56 86 THR A CA 1
ATOM 701 C C . THR A 1 86 ? -0.503 9.724 -8.374 1.00 72.56 86 THR A C 1
ATOM 703 O O . THR A 1 86 ? -1.121 8.663 -8.269 1.00 72.56 86 THR A O 1
ATOM 706 N N . MET A 1 87 ? 0.375 9.937 -9.359 1.00 74.50 87 MET A N 1
ATOM 707 C CA . MET A 1 87 ? 0.650 8.952 -10.409 1.00 74.50 87 MET A CA 1
ATOM 708 C C . MET A 1 87 ? 1.272 7.669 -9.852 1.00 74.50 87 MET A C 1
ATOM 710 O O . MET A 1 87 ? 0.869 6.576 -10.252 1.00 74.50 87 MET A O 1
ATOM 714 N N . VAL A 1 88 ? 2.186 7.778 -8.886 1.00 76.69 88 VAL A N 1
ATOM 715 C CA . VAL A 1 88 ? 2.798 6.620 -8.215 1.00 76.69 88 VAL A CA 1
ATOM 716 C C . VAL A 1 88 ? 1.761 5.795 -7.448 1.00 76.69 88 VAL A C 1
ATOM 718 O O . VAL A 1 88 ? 1.753 4.567 -7.559 1.00 76.69 88 VAL A O 1
ATOM 721 N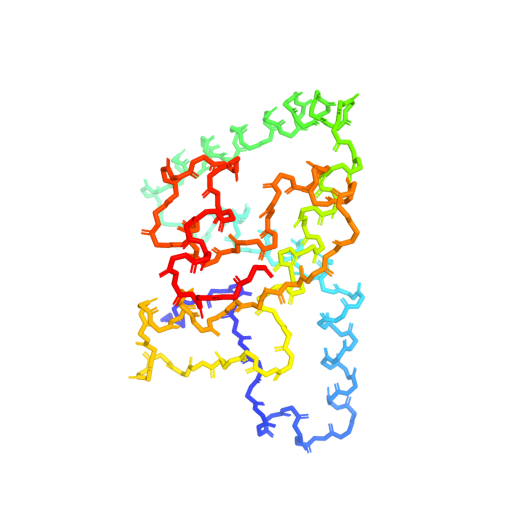 N . ILE A 1 89 ? 0.861 6.444 -6.703 1.00 77.81 89 ILE A N 1
ATOM 722 C CA . ILE A 1 89 ? -0.188 5.756 -5.932 1.00 77.81 89 IL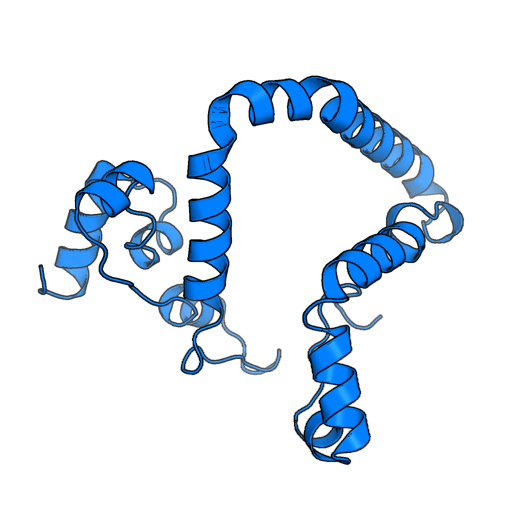E A CA 1
ATOM 723 C C . ILE A 1 89 ? -1.146 5.007 -6.864 1.00 77.81 89 ILE A C 1
ATOM 725 O O . ILE A 1 89 ? -1.418 3.825 -6.648 1.00 77.81 89 ILE A O 1
ATOM 729 N N . VAL A 1 90 ? -1.636 5.671 -7.916 1.00 78.69 90 VAL A N 1
ATOM 730 C CA . VAL A 1 90 ? -2.572 5.057 -8.871 1.00 78.69 90 VAL A CA 1
ATOM 731 C C . VAL A 1 90 ? -1.908 3.901 -9.613 1.00 78.69 90 VAL A C 1
ATOM 733 O O . VAL A 1 90 ? -2.497 2.825 -9.711 1.00 78.69 90 VAL A O 1
ATOM 736 N N . SER A 1 91 ? -0.670 4.094 -10.079 1.00 79.62 91 SER A N 1
ATOM 737 C CA . SER A 1 91 ? 0.085 3.049 -10.778 1.00 79.62 91 SER A CA 1
ATOM 738 C C . SER A 1 91 ? 0.294 1.835 -9.882 1.00 79.62 91 SER A C 1
ATOM 740 O O . SER A 1 91 ? 0.016 0.723 -10.309 1.00 79.62 91 SER A O 1
ATOM 742 N N . SER A 1 92 ? 0.673 2.040 -8.616 1.00 78.75 92 SER A N 1
ATOM 743 C CA . SER A 1 92 ? 0.859 0.942 -7.659 1.00 78.75 92 SER A CA 1
ATOM 744 C C . SER A 1 92 ? -0.431 0.151 -7.429 1.00 78.75 92 SER A C 1
ATOM 746 O O . SER A 1 92 ? -0.389 -1.070 -7.339 1.00 78.75 92 SER A O 1
ATOM 748 N N . MET A 1 93 ? -1.590 0.814 -7.375 1.00 81.88 93 MET A N 1
ATOM 749 C CA . MET A 1 93 ? -2.864 0.101 -7.270 1.00 81.88 93 MET A CA 1
ATOM 750 C C . MET A 1 93 ? -3.121 -0.744 -8.522 1.00 81.88 93 MET A C 1
ATOM 752 O O . MET A 1 93 ? -3.324 -1.947 -8.410 1.00 81.88 93 MET A O 1
ATOM 756 N N . VAL A 1 94 ? -3.013 -0.154 -9.716 1.00 81.56 94 VAL A N 1
ATOM 757 C CA . VAL A 1 94 ? -3.211 -0.878 -10.986 1.00 81.56 94 VAL A CA 1
ATOM 758 C C . VAL A 1 94 ? -2.240 -2.054 -11.127 1.00 81.56 94 VAL A C 1
ATOM 760 O O . VAL A 1 94 ? -2.652 -3.146 -11.517 1.00 81.56 94 VAL A O 1
ATOM 763 N N . HIS A 1 95 ? -0.970 -1.850 -10.771 1.00 86.44 95 HIS A N 1
ATOM 764 C CA . HIS A 1 95 ? 0.082 -2.859 -10.874 1.00 86.44 95 HIS A CA 1
ATOM 765 C C . HIS A 1 95 ? -0.173 -4.081 -10.003 1.00 86.44 95 HIS A C 1
ATOM 767 O O . HIS A 1 95 ? 0.268 -5.153 -10.387 1.00 86.44 95 HIS A O 1
ATOM 773 N N . HIS A 1 96 ? -0.864 -3.943 -8.868 1.00 85.94 96 HIS A N 1
ATOM 774 C CA . HIS A 1 96 ? -1.064 -5.021 -7.886 1.00 85.94 96 HIS A CA 1
ATOM 775 C C . HIS A 1 96 ? -2.505 -5.542 -7.820 1.00 85.94 96 HIS A C 1
ATOM 777 O O . HIS A 1 96 ? -2.769 -6.526 -7.134 1.00 85.94 96 HIS A O 1
ATOM 783 N N . THR A 1 97 ? -3.454 -4.914 -8.523 1.00 84.69 97 THR A N 1
ATOM 784 C CA . THR A 1 97 ? -4.875 -5.308 -8.489 1.00 84.69 97 THR A CA 1
ATOM 785 C C . THR A 1 97 ? -5.478 -5.588 -9.866 1.00 84.69 97 THR A C 1
ATOM 787 O O . THR A 1 97 ? -6.702 -5.566 -10.014 1.00 84.69 97 THR A O 1
ATOM 790 N N . ALA A 1 98 ? -4.662 -5.819 -10.899 1.00 83.94 98 ALA A N 1
ATOM 791 C CA . ALA A 1 98 ? -5.175 -6.216 -12.207 1.00 83.94 98 ALA A CA 1
ATOM 792 C C . ALA A 1 98 ? -5.945 -7.556 -12.111 1.00 83.94 98 ALA A C 1
ATOM 794 O O . ALA A 1 98 ? -5.538 -8.431 -11.348 1.00 83.94 98 ALA A O 1
ATOM 795 N N . PRO A 1 99 ? -7.025 -7.771 -12.895 1.00 83.44 99 PRO A N 1
ATOM 796 C CA . PRO A 1 99 ? -7.929 -8.917 -12.708 1.00 83.44 99 PRO A CA 1
ATOM 797 C C . PRO A 1 99 ? -7.284 -10.307 -12.792 1.00 83.44 99 PRO A C 1
ATOM 799 O O . PRO A 1 99 ? -7.846 -11.274 -12.293 1.00 83.44 99 PRO A O 1
ATOM 802 N N . HIS A 1 100 ? -6.133 -10.416 -13.455 1.00 84.00 100 HIS A N 1
ATOM 803 C CA . HIS A 1 100 ? -5.402 -11.668 -13.636 1.00 84.00 100 HIS A CA 1
ATOM 804 C C . HIS A 1 100 ? -4.299 -11.889 -12.587 1.00 84.00 100 HIS A C 1
ATOM 806 O O . HIS A 1 100 ? -3.639 -12.926 -12.617 1.00 84.00 100 HIS A O 1
ATOM 812 N N . ILE A 1 101 ? -4.085 -10.940 -11.670 1.00 85.81 101 ILE A N 1
ATOM 813 C CA . ILE A 1 101 ? -3.138 -11.098 -10.565 1.00 85.81 101 ILE A CA 1
ATOM 814 C C . ILE A 1 101 ? -3.752 -12.050 -9.530 1.00 85.81 101 ILE A C 1
ATOM 816 O O . ILE A 1 101 ? -4.851 -11.791 -9.032 1.00 85.81 101 ILE A O 1
ATOM 820 N N . PRO A 1 102 ? -3.075 -13.160 -9.189 1.00 80.88 102 PRO A N 1
ATOM 821 C CA . PRO A 1 102 ? -3.636 -14.160 -8.297 1.00 80.88 102 PRO A CA 1
ATOM 822 C C . PRO A 1 102 ? -3.596 -13.696 -6.836 1.00 80.88 102 PRO A C 1
ATOM 824 O O . PRO A 1 102 ? -2.527 -13.450 -6.279 1.00 80.88 102 PRO A O 1
ATOM 827 N N . PHE A 1 103 ? -4.755 -13.688 -6.178 1.00 82.38 103 PHE A N 1
ATOM 828 C CA . PHE A 1 103 ? -4.841 -13.667 -4.718 1.00 82.38 103 PHE A CA 1
ATOM 829 C C . PHE A 1 103 ? -4.869 -15.104 -4.203 1.00 82.38 103 PHE A C 1
ATOM 831 O O . PHE A 1 103 ? -5.649 -15.928 -4.682 1.00 82.38 103 PHE A O 1
ATOM 838 N N . LYS A 1 104 ? -3.988 -15.417 -3.250 1.00 84.94 104 LYS A N 1
ATOM 839 C CA . LYS A 1 104 ? -3.836 -16.764 -2.695 1.00 84.94 104 LYS A CA 1
ATOM 840 C C . LYS A 1 104 ? -4.225 -16.801 -1.219 1.00 84.94 104 LYS A C 1
ATOM 842 O O . LYS A 1 104 ? -3.881 -15.857 -0.502 1.00 84.94 104 LYS A O 1
ATOM 847 N N . PRO A 1 105 ? -4.922 -17.859 -0.761 1.00 83.38 105 PRO A N 1
ATOM 848 C CA . PRO A 1 105 ? -5.150 -18.069 0.660 1.00 83.38 105 PRO A CA 1
ATOM 849 C C . PRO A 1 105 ? -3.816 -18.310 1.379 1.00 83.38 105 PRO A C 1
ATOM 851 O O . PRO A 1 105 ? -2.795 -18.605 0.754 1.00 83.38 105 PRO A O 1
ATOM 854 N N . ALA A 1 106 ? -3.809 -18.128 2.699 1.00 84.81 106 ALA A N 1
ATOM 855 C CA . ALA A 1 106 ? -2.579 -18.090 3.489 1.00 84.81 106 ALA A CA 1
ATOM 856 C C . ALA A 1 106 ? -1.757 -19.394 3.432 1.00 84.81 106 ALA A C 1
ATOM 858 O O . ALA A 1 106 ? -0.535 -19.345 3.533 1.00 84.81 106 ALA A O 1
ATOM 859 N N . ASP A 1 107 ? -2.414 -20.539 3.264 1.00 89.00 107 ASP A N 1
ATOM 860 C CA . ASP A 1 107 ? -1.811 -21.868 3.137 1.00 89.00 107 ASP A CA 1
ATOM 861 C C . ASP A 1 107 ? -1.184 -22.129 1.756 1.00 89.00 107 ASP A C 1
ATOM 863 O O . ASP A 1 107 ? -0.211 -22.875 1.659 1.00 89.00 107 ASP A O 1
ATOM 867 N N . GLU A 1 108 ? -1.676 -21.470 0.704 1.00 89.19 108 GLU A N 1
ATOM 868 C CA . GLU A 1 108 ? -1.082 -21.494 -0.643 1.00 89.19 108 GLU A CA 1
ATOM 869 C C . GLU A 1 108 ? -0.088 -20.346 -0.895 1.00 89.19 108 GLU A C 1
ATOM 871 O O . GLU A 1 108 ? 0.546 -20.279 -1.954 1.00 89.19 108 GLU A O 1
ATOM 876 N N . TRP A 1 109 ? 0.033 -19.396 0.034 1.00 90.38 109 TRP A N 1
ATOM 877 C CA . TRP A 1 109 ? 0.802 -18.178 -0.189 1.00 90.38 109 TRP A CA 1
ATOM 878 C C . TRP A 1 109 ? 2.316 -18.421 -0.129 1.00 90.38 109 TRP A C 1
ATOM 880 O O . TRP A 1 109 ? 2.847 -19.056 0.782 1.00 90.38 109 TRP A O 1
ATOM 890 N N . ASN A 1 110 ? 3.046 -17.842 -1.086 1.00 91.31 110 ASN A N 1
ATOM 891 C CA . ASN A 1 110 ? 4.504 -17.881 -1.133 1.00 91.31 110 ASN A CA 1
ATOM 892 C C . ASN A 1 110 ? 5.067 -16.497 -1.472 1.00 91.31 110 ASN A C 1
ATOM 894 O O . ASN A 1 110 ? 4.704 -15.915 -2.491 1.00 91.31 110 ASN A O 1
ATOM 898 N N . ALA A 1 111 ? 6.004 -16.004 -0.657 1.00 87.88 111 ALA A N 1
ATOM 899 C CA . ALA A 1 111 ? 6.571 -14.663 -0.804 1.00 87.88 111 ALA A CA 1
ATOM 900 C C . ALA A 1 111 ? 7.236 -14.424 -2.168 1.00 87.88 111 ALA A C 1
ATOM 902 O O . ALA A 1 111 ? 7.021 -13.381 -2.780 1.00 87.88 111 ALA A O 1
ATOM 903 N N . ALA A 1 112 ? 8.014 -15.392 -2.663 1.00 88.94 112 ALA A N 1
ATOM 904 C CA . ALA A 1 112 ? 8.698 -15.260 -3.945 1.00 88.94 112 ALA A CA 1
ATOM 905 C C . ALA A 1 112 ? 7.698 -15.258 -5.109 1.00 88.94 112 ALA A C 1
ATOM 907 O O . ALA A 1 112 ? 7.786 -14.416 -5.997 1.00 88.94 112 ALA A O 1
ATOM 908 N N . GLN A 1 113 ? 6.703 -16.150 -5.085 1.00 89.31 113 GLN A N 1
ATOM 909 C CA . GLN A 1 113 ? 5.645 -16.169 -6.100 1.00 89.31 113 GLN A CA 1
ATOM 910 C C . GLN A 1 113 ? 4.797 -14.891 -6.057 1.00 89.31 113 GLN A C 1
ATOM 912 O O . GLN A 1 113 ? 4.481 -14.343 -7.108 1.00 89.31 113 GLN A O 1
ATOM 917 N N . ALA A 1 114 ? 4.480 -14.376 -4.867 1.00 87.88 114 ALA A N 1
ATOM 918 C CA . ALA A 1 114 ? 3.743 -13.127 -4.704 1.00 87.88 114 ALA A CA 1
ATOM 919 C C . ALA A 1 114 ? 4.524 -11.921 -5.251 1.00 87.88 114 ALA A C 1
ATOM 921 O O . ALA A 1 114 ? 3.946 -11.066 -5.904 1.00 87.88 114 ALA A O 1
ATOM 922 N N . GLN A 1 115 ? 5.841 -11.859 -5.057 1.00 87.38 115 GLN A N 1
ATOM 923 C CA . GLN A 1 115 ? 6.666 -10.776 -5.606 1.00 87.38 115 GLN A CA 1
ATOM 924 C C . GLN A 1 115 ? 6.836 -10.861 -7.131 1.00 87.38 115 GLN A C 1
ATOM 926 O O . GLN A 1 115 ? 6.877 -9.835 -7.807 1.00 87.38 115 GLN A O 1
ATOM 931 N N . LEU A 1 116 ? 6.932 -12.076 -7.683 1.00 86.94 116 LEU A N 1
ATOM 932 C CA . LEU A 1 116 ? 7.178 -12.291 -9.114 1.00 86.94 116 LEU A CA 1
ATOM 933 C C . LEU A 1 116 ? 5.909 -12.245 -9.971 1.00 86.94 116 LEU A C 1
ATOM 935 O O . LEU A 1 116 ? 5.981 -11.793 -11.113 1.00 86.94 116 LEU A O 1
ATOM 939 N N . ASN A 1 117 ? 4.780 -12.707 -9.428 1.00 86.81 117 ASN A N 1
ATOM 940 C CA . ASN A 1 117 ? 3.504 -12.839 -10.141 1.00 86.81 117 ASN A CA 1
ATOM 941 C C . ASN A 1 117 ? 2.409 -11.918 -9.587 1.00 86.81 117 ASN A C 1
ATOM 943 O O . ASN A 1 117 ? 1.329 -11.839 -10.164 1.00 86.81 117 ASN A O 1
ATOM 947 N N . GLY A 1 118 ? 2.658 -11.239 -8.466 1.00 86.56 118 GLY A N 1
ATOM 948 C CA . GLY A 1 118 ? 1.701 -10.324 -7.843 1.00 86.56 118 GLY A CA 1
ATOM 949 C C . GLY A 1 118 ? 1.637 -8.953 -8.503 1.00 86.56 118 GLY A C 1
ATOM 950 O O . GLY A 1 118 ? 0.949 -8.079 -7.989 1.00 86.56 118 GLY A O 1
ATOM 951 N N . THR A 1 119 ? 2.389 -8.737 -9.589 1.00 86.69 119 THR A N 1
ATOM 952 C CA . THR A 1 119 ? 2.534 -7.420 -10.213 1.00 86.69 119 THR A CA 1
ATOM 953 C C . THR A 1 119 ? 2.486 -7.507 -11.727 1.00 86.69 119 THR A C 1
ATOM 955 O O . THR A 1 119 ? 2.977 -8.473 -12.312 1.00 86.69 119 THR A O 1
ATOM 958 N N . VAL A 1 120 ? 1.897 -6.497 -12.364 1.00 84.69 120 VAL A N 1
ATOM 959 C CA . VAL A 1 120 ? 1.839 -6.384 -13.825 1.00 84.69 120 VAL A CA 1
ATOM 960 C C . VAL A 1 120 ? 2.785 -5.313 -14.332 1.00 84.69 120 VAL A C 1
ATOM 962 O O . VAL A 1 120 ? 2.921 -4.246 -13.736 1.00 84.69 120 VAL A O 1
ATOM 965 N N . HIS A 1 121 ? 3.425 -5.603 -15.462 1.00 85.25 121 HIS A N 1
ATOM 966 C CA . HIS A 1 121 ? 4.131 -4.592 -16.233 1.00 85.25 121 HIS A CA 1
ATOM 967 C C . HIS A 1 121 ? 3.118 -3.824 -17.083 1.00 85.25 121 HIS A C 1
ATOM 969 O O . HIS A 1 121 ? 2.265 -4.430 -17.733 1.00 85.25 121 HIS A O 1
ATOM 975 N N . CYS A 1 122 ? 3.198 -2.496 -17.068 1.00 84.25 122 CYS A N 1
ATOM 976 C CA . CYS A 1 122 ? 2.375 -1.640 -17.912 1.00 84.25 122 CYS A CA 1
ATOM 977 C C . CYS A 1 122 ? 3.275 -0.769 -18.784 1.00 84.25 122 CYS A C 1
ATOM 979 O O . CYS A 1 122 ? 4.048 0.028 -18.256 1.00 84.25 122 CYS A O 1
ATOM 981 N N . ASP A 1 123 ? 3.145 -0.877 -20.100 1.00 85.69 123 ASP A N 1
ATOM 982 C CA 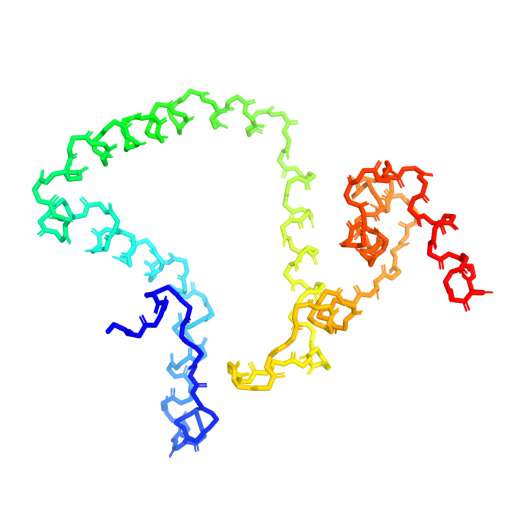. ASP A 1 123 ? 3.833 0.029 -21.015 1.00 85.69 123 ASP A CA 1
ATOM 983 C C . ASP A 1 123 ? 3.180 1.411 -20.973 1.00 85.69 123 ASP A C 1
ATOM 985 O O . ASP A 1 123 ? 1.961 1.550 -21.123 1.00 85.69 123 ASP A O 1
ATOM 989 N N . TYR A 1 124 ? 3.994 2.447 -20.777 1.00 86.25 124 TYR A N 1
ATOM 990 C CA . TYR A 1 124 ? 3.551 3.836 -20.831 1.00 86.25 124 TYR A CA 1
ATOM 991 C C . TYR A 1 124 ? 4.309 4.594 -21.927 1.00 86.25 124 TYR A C 1
ATOM 993 O O . TYR A 1 124 ? 5.425 4.222 -22.281 1.00 86.25 124 TYR A O 1
ATOM 1001 N N . PRO A 1 125 ? 3.756 5.702 -22.454 1.00 88.81 125 PRO A N 1
ATOM 1002 C CA . PRO A 1 125 ? 4.542 6.653 -23.231 1.00 88.81 125 PRO A CA 1
ATOM 1003 C C . PRO A 1 125 ? 5.799 7.077 -22.461 1.00 88.81 125 PRO A C 1
ATOM 1005 O O . PRO A 1 125 ? 5.711 7.403 -21.278 1.00 88.81 125 PRO A O 1
ATOM 1008 N N . SER A 1 126 ? 6.953 7.145 -23.129 1.00 86.62 126 SER A N 1
ATOM 1009 C CA . SER A 1 126 ? 8.260 7.291 -22.464 1.00 86.62 126 SER A CA 1
ATOM 1010 C C . SER A 1 126 ? 8.392 8.506 -21.539 1.00 86.62 126 SER A C 1
ATOM 1012 O O . SER A 1 126 ? 9.130 8.463 -20.562 1.00 86.62 126 SER A O 1
ATOM 1014 N N . TRP A 1 127 ? 7.656 9.590 -21.794 1.00 86.12 127 TRP A N 1
ATOM 1015 C CA . TRP A 1 127 ? 7.645 10.757 -20.904 1.00 86.12 127 TRP A CA 1
ATOM 1016 C C . TRP A 1 127 ? 6.945 10.481 -19.560 1.00 86.12 127 TRP A C 1
ATOM 1018 O O . TRP A 1 127 ? 7.362 11.028 -18.541 1.00 86.12 127 TRP A O 1
ATOM 1028 N N . ILE A 1 128 ? 5.924 9.614 -19.536 1.00 86.12 128 ILE A N 1
ATOM 1029 C CA . ILE A 1 128 ? 5.270 9.152 -18.299 1.00 86.12 128 ILE A CA 1
ATOM 1030 C C . ILE A 1 128 ? 6.217 8.225 -17.546 1.00 86.12 128 ILE A C 1
ATOM 1032 O O . ILE A 1 128 ? 6.324 8.316 -16.331 1.00 86.12 128 ILE A O 1
ATOM 1036 N N . GLU A 1 129 ? 6.937 7.360 -18.257 1.00 86.88 129 GLU A N 1
ATOM 1037 C CA . GLU A 1 129 ? 7.904 6.453 -17.638 1.00 86.88 129 GLU A CA 1
ATOM 1038 C C . GLU A 1 129 ? 9.009 7.226 -16.911 1.00 86.88 129 GLU A C 1
ATOM 1040 O O . GLU A 1 129 ? 9.308 6.915 -15.762 1.00 86.88 129 GLU A O 1
ATOM 1045 N N . ILE A 1 130 ? 9.532 8.296 -17.524 1.00 84.12 130 ILE A N 1
ATOM 1046 C CA . ILE A 1 130 ? 10.502 9.199 -16.886 1.00 84.12 130 ILE A CA 1
ATOM 1047 C C . ILE A 1 130 ? 9.898 9.858 -15.639 1.00 84.12 130 ILE A C 1
ATOM 1049 O O . ILE A 1 130 ? 10.517 9.828 -14.577 1.00 84.12 130 ILE A O 1
ATOM 1053 N N . LEU A 1 131 ? 8.684 10.412 -15.745 1.00 83.81 131 LEU A N 1
ATOM 1054 C CA . LEU A 1 131 ? 7.995 11.074 -14.629 1.00 83.81 131 LEU A CA 1
ATOM 1055 C C . LEU A 1 131 ? 7.717 10.113 -13.460 1.00 83.81 131 LEU A C 1
ATOM 1057 O O . LEU A 1 131 ? 7.817 10.475 -12.292 1.00 83.81 131 LEU A O 1
ATOM 1061 N N . CYS A 1 132 ? 7.398 8.862 -13.780 1.00 85.12 132 CYS A N 1
ATOM 1062 C CA . CYS A 1 132 ? 7.149 7.797 -12.820 1.00 85.12 132 CYS A CA 1
ATOM 1063 C C . CYS A 1 132 ? 8.414 7.022 -12.423 1.00 85.12 132 CYS A C 1
ATOM 1065 O O . CYS A 1 132 ? 8.295 5.995 -11.756 1.00 85.12 132 CYS A O 1
ATOM 1067 N N . HIS A 1 133 ? 9.608 7.471 -12.818 1.00 86.69 133 HIS A N 1
ATOM 1068 C CA . HIS A 1 133 ? 10.881 6.818 -12.501 1.00 86.69 133 HIS A CA 1
ATOM 1069 C C . HIS A 1 133 ? 10.919 5.318 -12.856 1.00 86.69 133 HIS A C 1
ATOM 1071 O O . HIS A 1 133 ? 11.412 4.502 -12.075 1.00 86.69 133 HIS A O 1
ATOM 1077 N N . ASP A 1 134 ? 10.372 4.954 -14.018 1.00 87.88 134 ASP A N 1
ATOM 1078 C CA . ASP A 1 134 ? 10.295 3.579 -14.524 1.00 87.88 134 ASP A CA 1
ATOM 1079 C C . ASP A 1 134 ? 9.592 2.597 -13.558 1.00 87.88 134 ASP A C 1
ATOM 1081 O O . ASP A 1 134 ? 9.872 1.396 -13.562 1.00 87.88 134 ASP A O 1
ATOM 1085 N N . ILE A 1 135 ? 8.653 3.079 -12.727 1.00 86.38 135 ILE A N 1
ATOM 1086 C CA . ILE A 1 135 ? 7.914 2.248 -11.753 1.00 86.38 135 ILE A CA 1
ATOM 1087 C C . ILE A 1 135 ? 7.160 1.077 -12.394 1.00 86.38 135 ILE A C 1
ATOM 1089 O O . ILE A 1 135 ? 6.898 0.074 -11.727 1.00 86.38 135 ILE A O 1
ATOM 1093 N N . ASN A 1 136 ? 6.819 1.184 -13.683 1.00 86.88 136 ASN A N 1
ATOM 1094 C CA . ASN A 1 136 ? 6.227 0.093 -14.446 1.00 86.88 136 ASN A CA 1
ATOM 1095 C C . ASN A 1 136 ? 7.140 -1.130 -14.530 1.00 86.88 136 ASN A C 1
ATOM 1097 O O . ASN A 1 136 ? 6.646 -2.254 -14.614 1.00 86.88 136 ASN A O 1
ATOM 1101 N N . VAL A 1 137 ? 8.459 -0.953 -14.461 1.00 87.38 137 VAL A N 1
ATOM 1102 C CA . VAL A 1 137 ? 9.448 -2.035 -14.463 1.00 87.38 137 VAL A CA 1
ATOM 1103 C C . VAL A 1 137 ? 9.590 -2.621 -13.052 1.00 87.38 137 VAL A C 1
ATOM 1105 O O . VAL A 1 137 ? 10.618 -2.537 -12.380 1.00 87.38 137 VAL A O 1
ATOM 1108 N N . HIS A 1 138 ? 8.496 -3.209 -12.582 1.00 86.44 138 HIS A N 1
ATOM 1109 C CA . HIS A 1 138 ? 8.260 -3.428 -11.162 1.00 86.44 138 HIS A CA 1
ATOM 1110 C C . HIS A 1 138 ? 8.977 -4.666 -10.591 1.00 86.44 138 HIS A C 1
ATOM 1112 O O . HIS A 1 138 ? 9.386 -4.698 -9.430 1.00 86.44 138 HIS A O 1
ATOM 1118 N N . ILE A 1 139 ? 9.184 -5.698 -11.410 1.00 87.12 139 ILE A N 1
ATOM 1119 C CA . ILE A 1 139 ? 9.692 -6.992 -10.934 1.00 87.12 139 ILE A CA 1
ATOM 1120 C C . ILE A 1 139 ? 11.182 -6.947 -10.547 1.00 87.12 139 ILE A C 1
ATOM 1122 O O . ILE A 1 139 ? 11.517 -7.447 -9.471 1.00 87.12 139 ILE A O 1
ATOM 1126 N N . PRO A 1 140 ? 12.092 -6.317 -11.319 1.00 88.38 140 PRO A N 1
ATOM 1127 C CA . PRO A 1 140 ? 13.473 -6.136 -10.873 1.00 88.38 140 PRO A CA 1
ATOM 1128 C C . PRO A 1 140 ? 13.583 -5.399 -9.534 1.00 88.38 140 PRO A C 1
ATOM 1130 O O . PRO A 1 140 ? 14.426 -5.758 -8.712 1.00 88.38 140 PRO A O 1
ATOM 1133 N N . HIS A 1 141 ? 12.701 -4.425 -9.287 1.00 83.94 141 HIS A N 1
ATOM 1134 C CA . HIS A 1 141 ? 12.643 -3.710 -8.014 1.00 83.94 141 HIS A CA 1
ATOM 1135 C C . HIS A 1 141 ? 12.273 -4.634 -6.839 1.00 83.94 141 HIS A C 1
ATOM 1137 O O . HIS A 1 141 ? 12.913 -4.561 -5.792 1.00 83.94 141 HIS A O 1
ATOM 1143 N N . HIS A 1 142 ? 11.317 -5.555 -7.015 1.00 86.38 142 HIS A N 1
ATOM 1144 C CA . HIS A 1 142 ? 10.976 -6.553 -5.984 1.00 86.38 142 HIS A CA 1
ATOM 1145 C C . HIS A 1 142 ? 12.083 -7.572 -5.728 1.00 86.38 142 HIS A C 1
ATOM 1147 O O . HIS A 1 142 ? 12.269 -8.005 -4.594 1.00 86.38 142 HIS A O 1
ATOM 1153 N N . ILE A 1 143 ? 12.849 -7.934 -6.760 1.00 85.44 143 ILE A N 1
ATOM 1154 C CA . ILE A 1 143 ? 14.000 -8.834 -6.612 1.00 85.44 143 ILE A CA 1
ATOM 1155 C C . ILE A 1 143 ? 15.120 -8.141 -5.827 1.00 85.44 143 ILE A C 1
ATOM 1157 O O . ILE A 1 143 ? 15.758 -8.747 -4.965 1.00 85.44 143 ILE A O 1
ATOM 1161 N N . SER A 1 144 ? 15.388 -6.872 -6.138 1.00 87.81 144 SER A N 1
ATOM 1162 C CA . SER A 1 144 ? 16.398 -6.082 -5.447 1.00 87.81 144 SER A CA 1
ATOM 1163 C C . SER A 1 144 ? 16.042 -4.594 -5.475 1.00 87.81 144 SER A C 1
ATOM 1165 O O . SER A 1 144 ? 16.300 -3.918 -6.477 1.00 87.81 144 SER A O 1
ATOM 1167 N N . PRO A 1 145 ? 15.583 -4.020 -4.347 1.00 86.81 145 PRO A N 1
ATOM 1168 C CA . PRO A 1 145 ? 15.278 -2.590 -4.264 1.00 86.81 145 PRO A CA 1
ATOM 1169 C C . PRO A 1 145 ? 16.538 -1.709 -4.335 1.00 86.81 145 PRO A C 1
ATOM 1171 O O . PRO A 1 145 ? 16.442 -0.487 -4.339 1.00 86.81 145 PRO A O 1
ATOM 1174 N N . ARG A 1 146 ? 17.735 -2.316 -4.383 1.00 90.12 146 ARG A N 1
ATOM 1175 C CA . ARG A 1 146 ? 19.016 -1.621 -4.580 1.00 90.12 146 ARG A CA 1
ATOM 1176 C C . ARG A 1 146 ? 19.290 -1.276 -6.042 1.00 90.12 146 ARG A C 1
ATOM 1178 O O . ARG A 1 146 ? 20.237 -0.540 -6.306 1.00 90.12 146 ARG A O 1
ATOM 1185 N N . ILE A 1 147 ? 18.529 -1.833 -6.987 1.00 88.69 147 ILE A N 1
ATOM 1186 C CA . ILE A 1 147 ? 18.659 -1.476 -8.399 1.00 88.69 147 ILE A CA 1
ATOM 1187 C C . ILE A 1 147 ? 18.085 -0.064 -8.566 1.00 88.69 147 ILE A C 1
ATOM 1189 O O . ILE A 1 147 ? 16.902 0.138 -8.289 1.00 88.69 147 ILE A O 1
ATOM 1193 N N . PRO A 1 148 ? 18.891 0.921 -8.992 1.00 89.81 148 PRO A N 1
ATOM 1194 C CA . PRO A 1 148 ? 18.380 2.263 -9.224 1.00 89.81 148 PRO A CA 1
ATOM 1195 C C . PRO A 1 148 ? 17.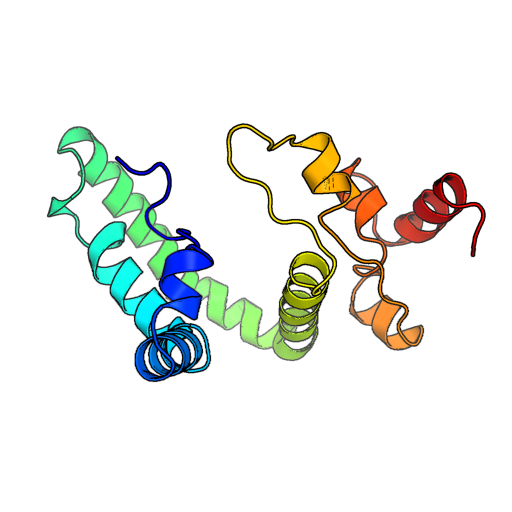423 2.279 -10.425 1.00 89.81 148 PRO A C 1
ATOM 1197 O O . PRO A 1 148 ? 17.579 1.469 -11.342 1.00 89.81 148 PRO A O 1
ATOM 1200 N N . SER A 1 149 ? 16.473 3.221 -10.444 1.00 87.56 149 SER A N 1
ATOM 1201 C CA . SER A 1 149 ? 15.419 3.316 -11.473 1.00 87.56 149 SER A CA 1
ATOM 1202 C C . SER A 1 149 ? 15.967 3.269 -12.902 1.00 87.56 149 SER A C 1
ATOM 1204 O O . SER A 1 149 ? 15.532 2.449 -13.707 1.00 87.56 149 SER A O 1
ATOM 1206 N N . TYR A 1 150 ? 17.030 4.031 -13.172 1.00 88.94 150 TYR A N 1
ATOM 1207 C CA . TYR A 1 150 ? 17.700 4.094 -14.477 1.00 88.94 150 TYR A CA 1
ATOM 1208 C C . TYR A 1 150 ? 18.327 2.766 -14.955 1.00 88.94 150 TYR A C 1
ATOM 1210 O O . TYR A 1 150 ? 18.722 2.661 -16.113 1.00 88.94 150 TYR A O 1
ATOM 1218 N N . ASN A 1 151 ? 18.415 1.740 -14.097 1.00 90.62 151 ASN A N 1
ATOM 1219 C CA . ASN A 1 151 ? 18.887 0.396 -14.448 1.00 90.62 151 ASN A CA 1
ATOM 1220 C C . ASN A 1 151 ? 17.765 -0.658 -14.502 1.00 90.62 151 ASN A C 1
ATOM 1222 O O . ASN A 1 151 ? 18.040 -1.807 -14.864 1.00 90.62 151 ASN A O 1
ATOM 1226 N N . LEU A 1 152 ? 16.515 -0.311 -14.166 1.00 89.19 152 LEU A N 1
ATOM 1227 C CA . LEU A 1 152 ? 15.416 -1.281 -14.101 1.00 89.19 152 LEU A CA 1
ATOM 1228 C C . LEU A 1 152 ? 15.137 -1.920 -15.466 1.00 89.19 152 LEU A C 1
ATOM 1230 O O . LEU A 1 152 ? 15.023 -3.142 -15.549 1.00 89.19 152 LEU A O 1
ATOM 1234 N N . ARG A 1 153 ? 15.122 -1.133 -16.550 1.00 86.75 153 ARG A N 1
ATOM 1235 C CA . ARG A 1 153 ? 14.908 -1.641 -17.922 1.00 86.75 153 ARG A CA 1
ATOM 1236 C C . ARG A 1 153 ? 15.951 -2.668 -18.334 1.00 86.75 153 ARG A C 1
ATOM 1238 O O . ARG A 1 153 ? 15.617 -3.739 -18.829 1.00 86.75 153 ARG A O 1
ATOM 1245 N N . ALA A 1 154 ? 17.223 -2.372 -18.072 1.00 87.25 154 ALA A N 1
ATOM 1246 C CA . ALA A 1 154 ? 18.312 -3.294 -18.371 1.00 87.25 154 ALA A CA 1
ATOM 1247 C C . ALA A 1 154 ? 18.183 -4.603 -17.571 1.00 87.25 154 ALA A C 1
ATOM 1249 O O . ALA A 1 154 ? 18.504 -5.676 -18.083 1.00 87.25 154 ALA A O 1
ATOM 1250 N N . ALA A 1 155 ? 17.703 -4.531 -16.325 1.00 85.38 155 ALA A N 1
ATOM 1251 C CA . ALA A 1 155 ? 17.445 -5.708 -15.503 1.00 85.38 155 ALA A CA 1
ATOM 1252 C C . ALA A 1 155 ? 16.231 -6.519 -15.996 1.00 85.38 155 ALA A C 1
ATOM 1254 O O . ALA A 1 155 ? 16.294 -7.747 -16.010 1.00 85.38 155 ALA A O 1
ATOM 1255 N N . GLN A 1 156 ? 15.165 -5.855 -16.450 1.00 84.00 156 GLN A N 1
ATOM 1256 C CA . GLN A 1 156 ? 13.982 -6.501 -17.027 1.00 84.00 156 GLN A CA 1
ATOM 1257 C C . GLN A 1 156 ? 14.296 -7.186 -18.362 1.00 84.00 156 GLN A C 1
ATOM 1259 O O . GLN A 1 156 ? 13.957 -8.354 -18.524 1.00 84.00 156 GLN A O 1
ATOM 1264 N N . TYR A 1 157 ? 15.027 -6.529 -19.267 1.00 79.81 157 TYR A N 1
ATOM 1265 C CA . TYR A 1 157 ? 15.447 -7.125 -20.541 1.00 79.81 157 TYR A CA 1
ATOM 1266 C C . TYR A 1 157 ? 16.242 -8.421 -20.338 1.00 79.81 157 TYR A C 1
ATOM 1268 O O . TYR A 1 157 ? 15.999 -9.422 -21.007 1.00 79.81 157 TYR A O 1
ATOM 1276 N N . LYS A 1 158 ? 17.166 -8.450 -19.364 1.00 76.56 158 LYS A N 1
ATOM 1277 C CA . LYS A 1 158 ? 17.927 -9.671 -19.030 1.00 76.56 158 LYS A CA 1
ATOM 1278 C C . LYS A 1 158 ? 17.040 -10.832 -18.580 1.00 76.56 158 LYS A C 1
ATOM 1280 O O . LYS A 1 158 ? 17.478 -11.976 -18.642 1.00 76.56 158 LYS A O 1
ATOM 1285 N N . ARG A 1 159 ? 15.832 -10.543 -18.097 1.00 71.06 159 ARG A N 1
ATOM 1286 C CA . ARG A 1 159 ? 14.869 -11.539 -17.636 1.00 71.06 159 ARG A CA 1
ATOM 1287 C C . ARG A 1 159 ? 13.965 -12.038 -18.762 1.00 71.06 159 ARG A C 1
ATOM 1289 O O . ARG A 1 159 ? 13.723 -13.238 -18.818 1.00 71.06 159 ARG A O 1
ATOM 1296 N N . THR A 1 160 ? 13.432 -11.147 -19.596 1.00 73.12 160 THR A N 1
ATOM 1297 C CA . THR A 1 160 ? 12.406 -11.494 -20.600 1.00 73.12 160 THR A CA 1
ATOM 1298 C C . THR A 1 160 ? 12.973 -11.714 -22.000 1.00 73.12 160 THR A C 1
ATOM 1300 O O . THR A 1 160 ? 12.361 -12.418 -22.792 1.00 73.12 160 THR A O 1
ATOM 1303 N N . GLY A 1 161 ? 14.134 -11.134 -22.322 1.00 66.00 161 GLY A N 1
ATOM 1304 C CA . GLY A 1 161 ? 14.655 -11.077 -23.693 1.00 66.00 161 GLY A CA 1
ATOM 1305 C C . GLY A 1 161 ? 13.893 -10.108 -24.608 1.00 66.00 161 GLY A C 1
ATOM 1306 O O . GLY A 1 161 ? 14.240 -9.974 -25.779 1.00 66.00 161 GLY A O 1
ATOM 1307 N N . GLU A 1 162 ? 12.889 -9.414 -24.074 1.00 58.03 162 GLU A N 1
ATOM 1308 C CA . GLU A 1 162 ? 12.040 -8.451 -24.774 1.00 58.03 162 GLU A CA 1
ATOM 1309 C C . GLU A 1 162 ? 12.417 -7.032 -24.330 1.00 58.03 162 GLU A C 1
ATOM 1311 O O . GLU A 1 162 ? 12.709 -6.808 -23.150 1.00 58.03 162 GLU A O 1
ATOM 1316 N N . ARG A 1 163 ? 12.502 -6.107 -25.296 1.00 49.97 163 ARG A N 1
ATOM 1317 C CA . ARG A 1 163 ? 12.828 -4.693 -25.055 1.00 49.97 163 ARG A CA 1
ATOM 1318 C C . ARG A 1 163 ? 11.614 -3.908 -24.608 1.00 49.97 163 ARG A C 1
ATOM 1320 O O . ARG A 1 163 ? 10.568 -4.100 -25.258 1.00 49.97 163 ARG A O 1
#

Organism: Brassica cretica (NCBI:txid69181)

Radius of gyration: 19.99 Å; chains: 1; bounding box: 47×44×55 Å

pLDDT: mean 85.8, std 8.8, range [46.91, 96.88]

Secondary structure (DSSP, 8-state):
--S-SS--PPPHHHHTS-HHHHHHHHHHHTTTHHHHHHHHHHHHTS-GGGS-TTTHHHHHHHHHHHHHIIIIIHHHHHHHHHHHHHHHHHHHHHHHH-TTSPP--TTT--HHHHHHHS-------HHHHHHTTTTT-HHHHHH-TTS-GGGHHHHHHHHHS--

Sequence (163 aa):
LVHDTAWQPVPPEEFDSSPVLRKAIIFGYGPIRPWLSIAHWVNWHFNLRKFRPSEVNRVKISLACVFAFMAVGWPLIISKVELEATMVIVSSMVHHTAPHIPFKPADEWNAAQAQLNGTVHCDYPSWIEILCHDINVHIPHHISPRIPSYNLRAAQYKRTGER

InterPro domains:
  IPR005804 Fatty acid desaturase domain [PF00487] (27-156)
  IPR012171 Fatty acid desaturase [PTHR32100] (3-156)